Protein AF-A0A935MLZ7-F1 (afdb_monomer)

Solvent-accessible surface area (backbone atoms only — not comparable to full-atom values): 4990 Å² total; per-residue (Å²): 134,86,84,61,63,69,62,50,53,51,53,55,60,68,68,45,94,57,95,72,92,83,84,72,65,52,74,47,80,45,80,47,57,69,80,56,77,84,71,87,68,96,60,55,88,82,76,51,84,86,74,83,73,60,88,56,89,63,64,51,77,45,77,49,72,44,34,90,89,78,110

Radius of gyration: 23.55 Å; Cα contacts (8 Å, |Δi|>4): 51; chains: 1; bounding box: 43×26×62 Å

Mean predicted aligned error: 10.0 Å

Secondary structure (DSSP, 8-state):
----HHHHHHHHHHT-SS-------EEEEEEEE----PPPPSSPTTTSPP--------EEEEEEEE-TTT-

Sequence (71 aa):
MEKKLPERLTEEVAAFAVSRPLRLMFQGEARFGRISDVRHCWDKKPHRPMVRAMLTQQYTYAYGAVSPLDG

pLDDT: mean 83.28, std 9.37, range [56.19, 94.25]

Foldseek 3Di:
DDDCVVVVVVVVCVPDPDHDDDFDKDKDKDKDDDPLDDDDDPDDPPPGDDDDRDPDPDIDIDMDIDGPVPD

Structure (mmCIF, N/CA/C/O backbone):
data_AF-A0A935MLZ7-F1
#
_entry.id   AF-A0A935MLZ7-F1
#
loop_
_atom_site.group_PDB
_atom_site.id
_atom_site.type_symbol
_atom_site.label_atom_id
_atom_site.label_alt_id
_atom_site.label_comp_id
_atom_site.label_asym_id
_atom_site.label_entity_id
_atom_site.label_seq_id
_atom_site.pdbx_PDB_ins_code
_atom_site.Cartn_x
_atom_site.Cartn_y
_atom_site.Cartn_z
_atom_site.occupancy
_atom_site.B_iso_or_equiv
_atom_site.auth_seq_id
_atom_site.auth_comp_id
_atom_site.auth_asym_id
_atom_site.auth_atom_id
_atom_site.pdbx_PDB_model_num
ATOM 1 N N . MET A 1 1 ? -1.225 18.365 -9.598 1.00 56.19 1 MET A N 1
ATOM 2 C CA . MET A 1 1 ? -0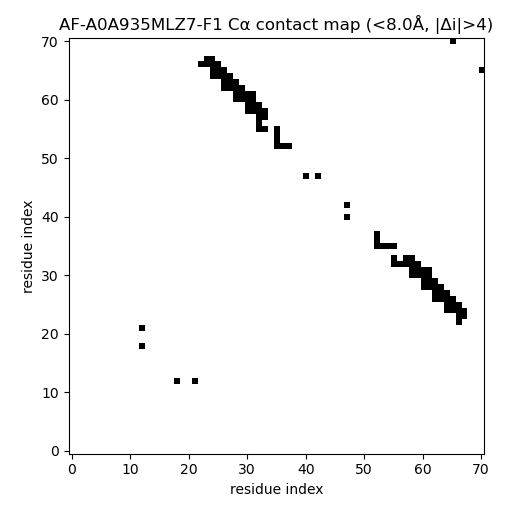.334 17.193 -9.470 1.00 56.19 1 MET A CA 1
ATOM 3 C C . MET A 1 1 ? -0.058 16.690 -10.875 1.00 56.19 1 MET A C 1
ATOM 5 O O . MET A 1 1 ? -0.979 16.194 -11.511 1.00 56.19 1 MET A O 1
ATOM 9 N N . GLU A 1 2 ? 1.141 16.923 -11.406 1.00 75.19 2 GLU A N 1
ATOM 10 C CA . GLU A 1 2 ? 1.504 16.454 -12.751 1.00 75.19 2 GLU A CA 1
ATOM 11 C C . GLU A 1 2 ? 1.665 14.931 -12.773 1.00 75.19 2 GLU A C 1
ATOM 13 O O . GLU A 1 2 ? 2.218 14.335 -11.846 1.00 75.19 2 GLU A O 1
ATOM 18 N N . LYS A 1 3 ? 1.157 14.290 -13.829 1.00 79.06 3 LYS A N 1
ATOM 19 C CA . LYS A 1 3 ? 1.220 12.836 -14.009 1.00 79.06 3 LYS A CA 1
ATOM 20 C C . LYS A 1 3 ? 2.531 12.465 -14.713 1.00 79.06 3 LYS A C 1
ATOM 22 O O . LYS A 1 3 ? 2.594 12.517 -15.931 1.00 79.06 3 LYS A O 1
ATOM 27 N N . LYS A 1 4 ? 3.543 12.042 -13.949 1.00 90.00 4 LYS A N 1
ATOM 28 C CA . LYS A 1 4 ? 4.895 11.695 -14.452 1.00 90.00 4 LYS A CA 1
ATOM 29 C C . LYS A 1 4 ? 5.063 10.254 -14.952 1.00 90.00 4 LYS A C 1
ATOM 31 O O . LYS A 1 4 ? 6.122 9.875 -15.435 1.00 90.00 4 LYS A O 1
ATOM 36 N N . LEU A 1 5 ? 4.038 9.416 -14.798 1.00 89.19 5 LEU A N 1
ATOM 37 C CA . LEU A 1 5 ? 4.117 7.992 -15.138 1.00 89.19 5 LEU A CA 1
ATOM 38 C C . LEU A 1 5 ? 4.462 7.722 -16.621 1.00 89.19 5 LEU A C 1
ATOM 40 O O . LEU A 1 5 ? 5.312 6.868 -16.857 1.00 89.19 5 LEU A O 1
ATOM 44 N N . PRO A 1 6 ? 3.876 8.419 -17.616 1.00 90.12 6 PRO A N 1
ATOM 45 C CA . PRO A 1 6 ? 4.160 8.135 -19.027 1.00 90.12 6 PRO A CA 1
ATOM 46 C C . PRO A 1 6 ? 5.624 8.389 -19.412 1.00 90.12 6 PRO A C 1
ATOM 48 O O . PRO A 1 6 ? 6.226 7.600 -20.139 1.00 90.12 6 PRO A O 1
ATOM 51 N N . GLU A 1 7 ? 6.208 9.464 -18.879 1.00 92.94 7 GLU A N 1
ATOM 52 C CA . GLU A 1 7 ? 7.609 9.837 -19.103 1.00 92.94 7 GLU A CA 1
ATOM 53 C C . GLU A 1 7 ? 8.539 8.750 -18.556 1.00 92.94 7 GLU A C 1
ATOM 55 O O . GLU A 1 7 ? 9.386 8.229 -19.277 1.00 92.94 7 GLU A O 1
ATOM 60 N N . ARG A 1 8 ? 8.284 8.302 -17.320 1.00 91.69 8 ARG A N 1
ATOM 61 C CA . ARG A 1 8 ? 9.050 7.229 -16.673 1.00 91.69 8 ARG A CA 1
ATOM 62 C C . ARG A 1 8 ? 8.981 5.902 -17.419 1.00 91.69 8 ARG A C 1
ATOM 64 O O . ARG A 1 8 ? 9.995 5.237 -17.571 1.00 91.69 8 ARG A O 1
ATOM 71 N N . LEU A 1 9 ? 7.802 5.511 -17.905 1.00 91.75 9 LEU A N 1
ATOM 72 C CA . LEU A 1 9 ? 7.663 4.274 -18.683 1.00 91.75 9 LEU A CA 1
ATOM 73 C C . LEU A 1 9 ? 8.487 4.327 -19.975 1.00 91.75 9 LEU A C 1
ATOM 75 O O . LEU A 1 9 ? 9.063 3.320 -20.375 1.00 91.75 9 LEU A O 1
ATOM 79 N N . THR A 1 10 ? 8.566 5.501 -20.603 1.00 91.94 10 THR A N 1
ATOM 80 C CA . THR A 1 10 ? 9.354 5.700 -21.825 1.00 91.94 10 THR A CA 1
ATOM 81 C C . THR A 1 10 ? 10.855 5.591 -21.544 1.00 91.94 10 THR A C 1
ATOM 83 O O . THR A 1 10 ? 11.560 4.918 -22.294 1.00 91.94 10 THR A O 1
ATOM 86 N N . GLU A 1 11 ? 11.332 6.182 -20.441 1.00 93.06 11 GLU A N 1
ATOM 87 C CA . GLU A 1 11 ? 12.722 6.051 -19.973 1.00 93.06 11 GLU A CA 1
ATOM 88 C C . GLU A 1 11 ? 13.099 4.581 -19.720 1.00 93.06 11 GLU A C 1
ATOM 90 O O . GLU A 1 11 ? 14.119 4.106 -20.219 1.00 93.06 11 GLU A O 1
ATOM 95 N N . GLU A 1 12 ? 12.254 3.839 -18.998 1.00 91.50 12 GLU A N 1
ATOM 96 C CA . GLU A 1 12 ? 12.513 2.437 -18.640 1.00 91.50 12 GLU A CA 1
ATOM 97 C C . GLU A 1 12 ? 12.539 1.511 -19.862 1.00 91.50 12 GLU A C 1
ATOM 99 O O . GLU A 1 12 ? 13.410 0.650 -19.978 1.00 91.50 12 GLU A O 1
ATOM 104 N N . VAL A 1 13 ? 11.622 1.705 -20.818 1.00 92.75 13 VAL A N 1
ATOM 105 C CA . VAL A 1 13 ? 11.621 0.927 -22.067 1.00 92.75 13 VAL A CA 1
ATOM 106 C C . VAL A 1 13 ? 12.875 1.218 -22.893 1.00 92.75 13 VAL A C 1
ATOM 108 O O . VAL A 1 13 ? 13.455 0.291 -23.457 1.00 92.75 13 VAL A O 1
ATOM 111 N N . ALA A 1 14 ? 13.328 2.475 -22.942 1.00 92.19 14 ALA A N 1
ATOM 112 C CA . ALA A 1 14 ? 14.551 2.856 -23.649 1.00 92.19 14 ALA A CA 1
ATOM 113 C C . ALA A 1 14 ? 15.825 2.300 -22.985 1.00 92.19 14 ALA A C 1
ATOM 115 O O . ALA A 1 14 ? 16.810 2.038 -23.673 1.00 92.19 14 ALA A O 1
ATOM 116 N N . ALA A 1 15 ? 15.806 2.078 -21.666 1.00 92.81 15 ALA A N 1
ATOM 117 C CA . ALA A 1 15 ? 16.917 1.482 -20.924 1.00 92.81 15 ALA A CA 1
ATOM 118 C C . ALA A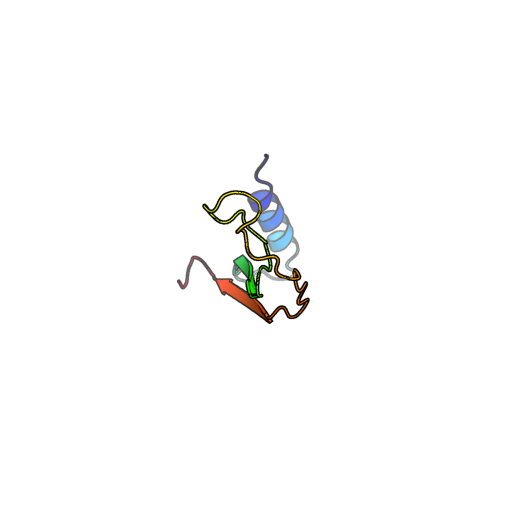 1 15 ? 17.089 -0.028 -21.184 1.00 92.81 15 ALA A C 1
ATOM 120 O O . ALA A 1 15 ? 18.104 -0.623 -20.805 1.00 92.81 15 ALA A O 1
ATOM 121 N N . PHE A 1 16 ? 16.122 -0.686 -21.828 1.00 92.81 16 PHE A N 1
ATOM 122 C CA . PHE A 1 16 ? 16.240 -2.102 -22.142 1.00 92.81 16 PHE A CA 1
ATOM 123 C C . PHE A 1 16 ? 17.292 -2.343 -23.229 1.00 92.81 16 PHE A C 1
ATOM 125 O O . PHE A 1 16 ? 17.115 -1.973 -24.382 1.00 92.81 16 PHE A O 1
ATOM 132 N N . ALA A 1 17 ? 18.349 -3.085 -22.881 1.00 92.25 17 ALA A N 1
ATOM 133 C CA . ALA A 1 17 ? 19.388 -3.499 -23.834 1.00 92.25 17 ALA A CA 1
ATOM 134 C C . ALA A 1 17 ? 18.847 -4.281 -25.052 1.00 92.25 17 ALA A C 1
ATOM 136 O O . ALA A 1 17 ? 19.469 -4.295 -26.110 1.00 92.25 17 ALA A O 1
ATOM 137 N N . VAL A 1 18 ? 17.696 -4.943 -24.898 1.00 94.25 18 VAL A N 1
ATOM 138 C CA . VAL A 1 18 ? 16.978 -5.665 -25.954 1.00 94.25 18 VAL A CA 1
ATOM 139 C C . VAL A 1 18 ? 15.490 -5.377 -25.804 1.00 94.25 18 VAL A C 1
ATOM 141 O O . VAL A 1 18 ? 14.966 -5.404 -24.684 1.00 94.25 18 VAL A O 1
ATOM 144 N N . SER A 1 19 ? 14.815 -5.148 -26.933 1.00 92.06 19 SER A N 1
ATOM 145 C CA . SER A 1 19 ? 13.364 -4.962 -26.975 1.00 92.06 19 SER A CA 1
ATOM 146 C C . SER A 1 19 ? 12.643 -6.163 -26.362 1.00 92.06 19 SER A C 1
ATOM 148 O O . SER A 1 19 ? 12.881 -7.311 -26.73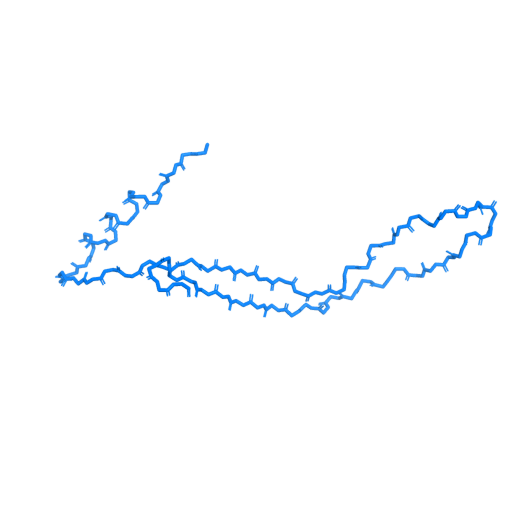9 1.00 92.06 19 SER A O 1
ATOM 150 N N . ARG A 1 20 ? 11.772 -5.892 -25.389 1.00 91.38 20 ARG A N 1
ATOM 151 C CA . ARG A 1 20 ? 10.996 -6.895 -24.657 1.00 91.38 20 ARG A CA 1
ATOM 152 C C . ARG A 1 20 ? 9.678 -6.282 -24.172 1.00 91.38 20 ARG A C 1
ATOM 154 O O . ARG A 1 20 ? 9.631 -5.071 -23.947 1.00 91.38 20 ARG A O 1
ATOM 161 N N . PRO A 1 21 ? 8.619 -7.084 -23.982 1.00 88.00 21 PRO A N 1
ATOM 162 C CA . PRO A 1 21 ? 7.360 -6.579 -23.452 1.00 88.00 21 PRO A CA 1
ATOM 163 C C . PRO A 1 21 ? 7.527 -6.074 -22.011 1.00 88.00 21 PRO A C 1
ATOM 165 O O . PRO A 1 21 ? 8.140 -6.739 -21.175 1.00 88.00 21 PRO A O 1
ATOM 168 N N . LEU A 1 22 ? 6.948 -4.906 -21.721 1.00 88.50 22 LEU A N 1
ATOM 169 C CA . LEU A 1 22 ? 6.844 -4.351 -20.372 1.00 88.50 22 LEU A CA 1
ATOM 170 C C . LEU A 1 22 ? 5.471 -4.692 -19.785 1.00 88.50 22 LEU A C 1
ATOM 172 O O . LEU A 1 22 ? 4.442 -4.396 -20.392 1.00 88.50 22 LEU A O 1
ATOM 176 N N . ARG A 1 23 ? 5.449 -5.264 -18.577 1.00 89.06 23 ARG A N 1
ATOM 177 C CA . ARG A 1 23 ? 4.216 -5.473 -17.810 1.00 89.06 23 ARG A CA 1
ATOM 178 C C . ARG A 1 23 ? 4.164 -4.498 -16.640 1.00 89.06 23 ARG A C 1
ATOM 180 O O . ARG A 1 23 ? 4.983 -4.569 -15.731 1.00 89.06 23 ARG A O 1
ATOM 187 N N . LEU A 1 24 ? 3.180 -3.602 -16.674 1.00 90.38 24 LEU A N 1
ATOM 188 C CA . LEU A 1 24 ? 2.906 -2.666 -15.588 1.00 90.38 24 LEU A CA 1
ATOM 189 C C . LEU A 1 24 ? 1.985 -3.324 -14.554 1.00 90.38 24 LEU A C 1
ATOM 191 O O . LEU A 1 24 ? 0.926 -3.858 -14.903 1.00 90.38 24 LEU A O 1
ATOM 195 N N . MET A 1 25 ? 2.391 -3.269 -13.287 1.00 92.31 25 M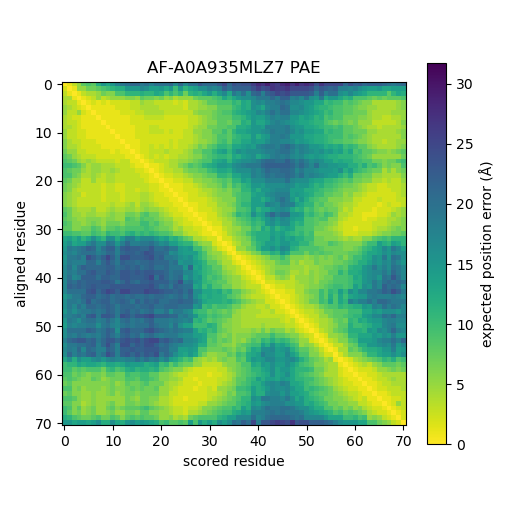ET A N 1
ATOM 196 C CA . MET A 1 25 ? 1.591 -3.711 -12.146 1.00 92.31 25 MET A CA 1
ATOM 197 C C . MET A 1 25 ? 1.526 -2.597 -11.105 1.00 92.31 25 MET A C 1
ATOM 199 O O . MET A 1 25 ? 2.504 -1.882 -10.888 1.00 92.31 25 MET A O 1
ATOM 203 N N . PHE A 1 26 ? 0.376 -2.462 -10.454 1.00 90.00 26 PHE A N 1
ATOM 204 C CA . PHE A 1 26 ? 0.174 -1.524 -9.358 1.00 90.00 26 PHE A CA 1
ATOM 205 C C . PHE A 1 26 ? 0.133 -2.298 -8.055 1.00 90.00 26 PHE A C 1
ATOM 207 O O . PHE A 1 26 ? -0.713 -3.175 -7.891 1.00 90.00 26 PHE A O 1
ATOM 214 N N . GLN A 1 27 ? 1.043 -1.973 -7.143 1.00 92.88 27 GLN A N 1
ATOM 215 C CA . GLN A 1 27 ? 1.079 -2.568 -5.817 1.00 92.88 27 GLN A CA 1
ATOM 216 C C . GLN A 1 27 ? 0.313 -1.694 -4.822 1.00 92.88 27 GLN A C 1
ATOM 218 O O . GLN A 1 27 ? 0.543 -0.489 -4.734 1.00 92.88 27 GLN A O 1
ATOM 223 N N . GLY A 1 28 ? -0.579 -2.320 -4.063 1.00 92.44 28 GLY A N 1
ATOM 224 C CA . GLY A 1 28 ? -1.240 -1.739 -2.904 1.00 92.44 28 GLY A CA 1
ATOM 225 C C . GLY A 1 28 ? -0.776 -2.418 -1.621 1.00 92.44 28 GLY A C 1
ATOM 226 O O . GLY A 1 28 ? -0.598 -3.637 -1.579 1.00 92.44 28 GLY A O 1
ATOM 227 N N . GLU A 1 29 ? -0.603 -1.624 -0.570 1.00 92.56 29 GLU A N 1
ATOM 228 C CA . GLU A 1 29 ? -0.419 -2.104 0.797 1.00 92.56 29 GLU A CA 1
ATOM 229 C C . GLU A 1 29 ? -1.720 -1.892 1.573 1.00 92.56 29 GLU A C 1
ATOM 231 O O . GLU A 1 29 ? -2.254 -0.783 1.627 1.00 92.56 29 GLU A O 1
ATOM 236 N N . ALA A 1 30 ? -2.220 -2.956 2.192 1.00 87.12 30 ALA A N 1
ATOM 237 C CA . ALA A 1 30 ? -3.326 -2.896 3.129 1.00 87.12 30 ALA A CA 1
ATOM 238 C C . ALA A 1 30 ? -2.820 -3.234 4.533 1.00 87.12 30 ALA A C 1
ATOM 240 O O . ALA A 1 30 ? -2.254 -4.302 4.774 1.00 87.12 30 ALA A O 1
ATOM 241 N N . ARG A 1 31 ? -3.048 -2.313 5.471 1.00 83.81 31 ARG A N 1
ATOM 242 C CA . ARG A 1 31 ? -2.697 -2.483 6.879 1.00 83.81 31 ARG A CA 1
ATOM 243 C C . ARG A 1 31 ? -3.940 -2.846 7.676 1.00 83.81 31 ARG A C 1
ATOM 245 O O . ARG A 1 31 ? -4.854 -2.037 7.817 1.00 83.81 31 ARG A O 1
ATOM 252 N N . PHE A 1 32 ? -3.940 -4.041 8.247 1.00 77.81 32 PHE A N 1
ATOM 253 C CA . PHE A 1 32 ? -4.997 -4.532 9.119 1.00 77.81 32 PHE A CA 1
ATOM 254 C C . PHE A 1 32 ? -4.513 -4.502 10.561 1.00 77.81 32 PHE A C 1
ATOM 256 O O . PHE A 1 32 ? -3.500 -5.096 10.911 1.00 77.81 32 PHE A O 1
ATOM 263 N N . GLY A 1 33 ? -5.235 -3.795 11.415 1.00 75.75 33 GLY A N 1
ATOM 264 C CA . GLY A 1 33 ? -4.948 -3.724 12.840 1.00 75.75 33 GLY A CA 1
ATOM 265 C C . GLY A 1 33 ? -6.154 -3.173 13.581 1.00 75.75 33 GLY A C 1
ATOM 266 O O . GLY A 1 33 ? -7.041 -2.559 12.985 1.00 75.75 33 GLY A O 1
ATOM 267 N N . ARG A 1 34 ? -6.207 -3.396 14.893 1.00 69.81 34 ARG A N 1
ATOM 268 C CA . ARG A 1 34 ? -7.243 -2.788 15.731 1.00 69.81 34 ARG A CA 1
ATOM 269 C C . ARG A 1 34 ? -6.937 -1.303 15.900 1.00 69.81 34 ARG A C 1
ATOM 271 O O . ARG A 1 34 ? -6.012 -0.941 16.620 1.00 69.81 34 ARG A O 1
ATOM 278 N N . ILE A 1 35 ? -7.742 -0.449 15.274 1.00 65.81 35 ILE A N 1
ATOM 279 C CA . ILE A 1 35 ? -7.750 0.980 15.587 1.00 65.81 35 ILE A CA 1
ATOM 280 C C . ILE A 1 35 ? -8.408 1.131 16.963 1.00 65.81 35 ILE A C 1
ATOM 282 O O . ILE A 1 35 ? -9.611 0.928 17.113 1.00 65.81 35 ILE A O 1
ATOM 286 N N . SER A 1 36 ? -7.616 1.455 17.982 1.00 67.12 36 SER A N 1
ATOM 287 C CA . SER A 1 36 ? -8.081 1.664 19.358 1.00 67.12 36 SER A CA 1
ATOM 288 C C . SER A 1 36 ? -8.549 3.104 19.599 1.00 67.12 36 SER A C 1
ATOM 290 O O . SER A 1 36 ? -8.246 3.686 20.643 1.00 67.12 36 SER A O 1
ATOM 292 N N . ASP A 1 37 ? -9.232 3.706 18.624 1.00 72.69 37 ASP A N 1
ATOM 293 C CA . ASP A 1 37 ? -9.746 5.069 18.755 1.00 72.69 37 ASP A CA 1
ATOM 294 C C . ASP A 1 37 ? -10.878 5.074 19.779 1.00 72.69 37 ASP A C 1
ATOM 296 O O . ASP A 1 37 ? -11.968 4.546 19.542 1.00 72.69 37 ASP A O 1
ATOM 300 N N . VAL A 1 38 ? -10.633 5.687 20.933 1.00 73.12 38 VAL A N 1
ATOM 301 C CA . VAL A 1 38 ? -11.682 5.896 21.927 1.00 73.12 38 VAL A CA 1
ATOM 302 C C . VAL A 1 38 ? -12.613 6.988 21.412 1.00 73.12 38 VAL A C 1
ATOM 304 O O . VAL A 1 38 ? -12.198 8.122 21.179 1.00 73.12 38 VAL A O 1
ATOM 307 N N . ARG A 1 39 ? -13.891 6.651 21.240 1.00 74.62 39 ARG A N 1
ATOM 308 C CA . ARG A 1 39 ? -14.946 7.596 20.851 1.00 74.62 39 ARG A CA 1
ATOM 309 C C . ARG A 1 39 ? -15.786 7.972 22.068 1.00 74.62 39 ARG A C 1
ATOM 311 O O . ARG A 1 39 ? -15.902 7.204 23.022 1.00 74.62 39 ARG A O 1
ATOM 318 N N . HIS A 1 40 ? -16.375 9.165 22.043 1.00 78.19 40 HIS A N 1
ATOM 319 C CA . HIS A 1 40 ? -17.294 9.582 23.098 1.00 78.19 40 HIS A CA 1
ATOM 320 C C . HIS A 1 40 ? -18.556 8.717 23.074 1.00 78.19 40 HIS A C 1
ATOM 322 O O . HIS A 1 40 ? -19.248 8.652 22.060 1.00 78.19 40 HIS A O 1
ATOM 328 N N . CYS A 1 41 ? -18.867 8.078 24.202 1.00 78.12 41 CYS A N 1
ATOM 329 C CA . CYS A 1 41 ? -20.170 7.460 24.402 1.00 78.12 41 CYS A CA 1
ATOM 330 C C . CYS A 1 41 ? -21.257 8.542 24.514 1.00 78.12 41 CYS A C 1
ATOM 332 O O . CYS A 1 41 ? -20.994 9.664 24.959 1.00 78.12 41 CYS A O 1
ATOM 334 N N . TRP A 1 42 ? -22.487 8.197 24.127 1.00 87.75 42 TRP A N 1
ATOM 335 C CA . TRP A 1 42 ? -23.647 9.098 24.189 1.00 87.75 42 TRP A CA 1
ATOM 336 C C . TRP A 1 42 ? -24.166 9.385 25.602 1.00 87.75 42 TRP A C 1
ATOM 338 O O . TRP A 1 42 ? -25.127 10.133 25.767 1.00 87.75 42 TRP A O 1
ATOM 348 N N . ASP A 1 43 ? -23.519 8.846 26.629 1.00 86.81 43 ASP A N 1
ATOM 349 C CA . ASP A 1 43 ? -23.932 9.051 28.009 1.00 86.81 43 ASP A CA 1
ATOM 350 C C . ASP A 1 43 ? -23.420 10.391 28.577 1.00 86.81 43 ASP A C 1
ATOM 352 O O . ASP A 1 43 ? -22.510 11.023 28.031 1.00 86.81 43 ASP A O 1
ATOM 356 N N . LYS A 1 44 ? -23.995 10.875 29.678 1.00 84.19 44 LYS A N 1
ATOM 357 C CA . LYS A 1 44 ? -23.608 12.126 30.354 1.00 84.19 44 LYS A CA 1
ATOM 358 C C . LYS A 1 44 ? -22.627 11.835 31.499 1.00 84.19 44 LYS A C 1
ATOM 360 O O . LYS A 1 44 ? -22.622 10.753 32.076 1.00 84.19 44 LYS A O 1
ATOM 365 N N . LYS A 1 45 ? -21.748 12.789 31.840 1.00 76.56 45 LYS A N 1
ATOM 366 C CA . LYS A 1 45 ? -20.920 12.665 33.059 1.00 76.56 45 LYS A CA 1
ATOM 367 C C . LYS A 1 45 ? -21.845 12.664 34.295 1.00 76.56 45 LYS A C 1
ATOM 369 O O . LYS A 1 45 ? -22.781 13.461 34.294 1.00 76.56 45 LYS A O 1
ATOM 374 N N . PRO A 1 46 ? -21.590 11.839 35.332 1.00 84.50 46 PRO A N 1
ATOM 375 C CA . PRO A 1 46 ? -20.429 10.958 35.524 1.00 84.50 46 PRO A CA 1
ATOM 376 C C . PRO A 1 46 ? -20.621 9.507 35.039 1.00 84.50 46 PRO A C 1
ATOM 378 O O . PRO A 1 46 ? -19.695 8.719 35.166 1.00 84.50 46 PRO A O 1
ATOM 381 N N . 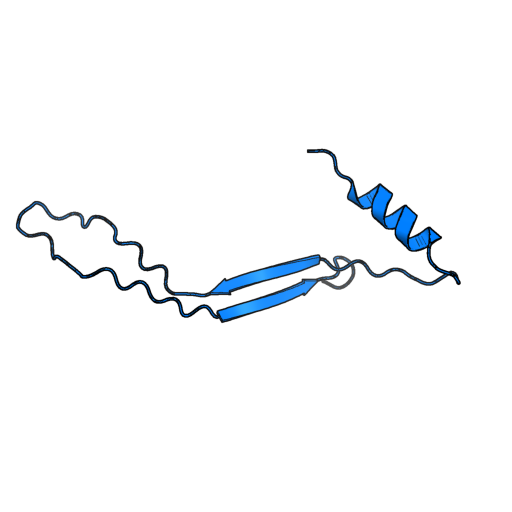HIS A 1 47 ? -21.779 9.149 34.476 1.00 86.44 47 HIS A N 1
ATOM 382 C CA . HIS A 1 47 ? -22.141 7.761 34.137 1.00 86.44 47 HIS A CA 1
ATOM 383 C C . HIS A 1 47 ? -21.312 7.139 33.003 1.00 86.44 47 HIS A C 1
ATOM 385 O O . HIS A 1 47 ? -21.284 5.920 32.844 1.00 86.44 47 HIS A O 1
ATOM 391 N N . ARG A 1 48 ? -20.577 7.966 32.249 1.00 86.94 48 ARG A N 1
ATOM 392 C CA . ARG A 1 48 ? -19.699 7.513 31.165 1.00 86.94 48 ARG A CA 1
ATOM 393 C C . ARG A 1 48 ? -18.687 6.468 31.658 1.00 86.94 48 ARG A C 1
ATOM 395 O O . ARG A 1 48 ? -17.841 6.807 32.489 1.00 86.94 48 ARG A O 1
ATOM 402 N N . PRO A 1 49 ? -18.671 5.252 31.088 1.00 80.62 49 PRO A N 1
ATOM 403 C CA . PRO A 1 49 ? -17.643 4.276 31.406 1.00 80.62 49 PRO A CA 1
ATOM 404 C C . PRO A 1 49 ? -16.272 4.783 30.951 1.00 80.62 49 PRO A C 1
ATOM 406 O O . PRO A 1 49 ? -16.082 5.192 29.803 1.00 80.62 49 PRO A O 1
ATOM 409 N N . MET A 1 50 ? -15.305 4.751 31.8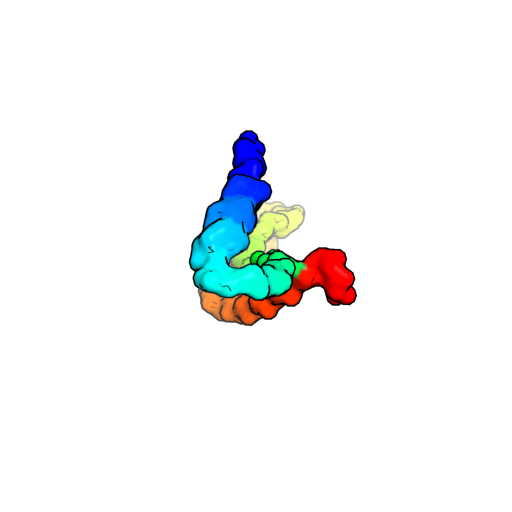66 1.00 82.06 50 MET A N 1
ATOM 410 C CA . MET A 1 50 ? -13.905 5.019 31.558 1.00 82.06 50 MET A CA 1
ATOM 411 C C . MET A 1 50 ? -13.225 3.711 31.169 1.00 82.06 50 MET A C 1
ATOM 413 O O . MET A 1 50 ? -13.125 2.792 31.978 1.00 82.06 50 MET A O 1
ATOM 417 N N . VAL A 1 51 ? -12.730 3.639 29.936 1.00 75.00 51 VAL A N 1
ATOM 418 C CA . VAL A 1 51 ? -11.939 2.505 29.451 1.00 75.00 51 VAL A CA 1
ATOM 419 C C . VAL A 1 51 ? -10.519 2.962 29.155 1.00 75.00 51 VAL A C 1
ATOM 421 O O 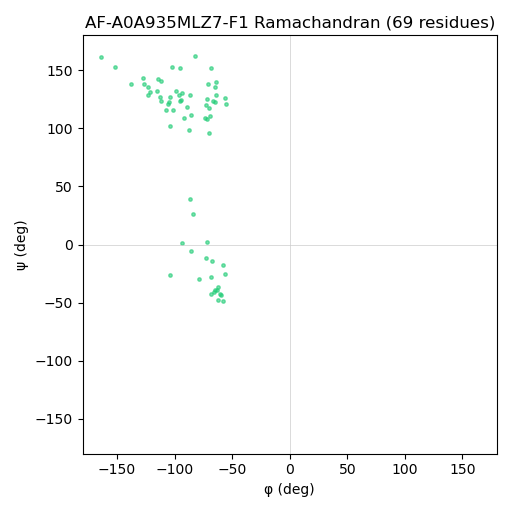. VAL A 1 51 ? -10.297 4.074 28.674 1.00 75.00 51 VAL A O 1
ATOM 424 N N . ARG A 1 52 ? -9.537 2.108 29.450 1.00 73.31 52 ARG A N 1
ATOM 425 C CA . ARG A 1 52 ? -8.153 2.362 29.046 1.00 73.31 52 ARG A CA 1
ATOM 426 C C . ARG A 1 52 ? -8.059 2.164 27.534 1.00 73.31 52 ARG A C 1
ATOM 428 O O . ARG A 1 52 ? -8.422 1.102 27.035 1.00 73.31 52 ARG A O 1
ATOM 435 N N . ALA A 1 53 ? -7.569 3.171 26.813 1.00 72.25 53 ALA A N 1
ATOM 436 C CA . ALA A 1 53 ? -7.170 2.984 25.425 1.00 72.25 53 ALA A CA 1
ATOM 437 C C . ALA A 1 53 ? -5.976 2.022 25.404 1.00 72.25 53 ALA A C 1
ATOM 439 O O . ALA A 1 53 ? -4.967 2.276 26.061 1.00 72.25 53 ALA A O 1
ATOM 440 N N . MET A 1 54 ? -6.091 0.912 24.680 1.00 69.06 54 MET A N 1
ATOM 441 C CA . MET A 1 54 ? -4.977 -0.009 24.483 1.00 69.06 54 MET A CA 1
ATOM 442 C C . MET A 1 54 ? -4.432 0.177 23.073 1.00 69.06 54 MET A C 1
ATOM 444 O O . MET A 1 54 ? -5.012 -0.330 22.114 1.00 69.06 54 MET A O 1
ATOM 448 N N . LEU A 1 55 ? -3.305 0.882 22.956 1.00 64.75 55 LEU A N 1
ATOM 449 C CA . LEU A 1 55 ? -2.573 0.977 21.698 1.00 64.75 55 LEU A CA 1
ATOM 450 C C . LEU A 1 55 ? -1.945 -0.388 21.398 1.00 64.75 55 LEU A C 1
ATOM 452 O O . LEU A 1 55 ? -0.880 -0.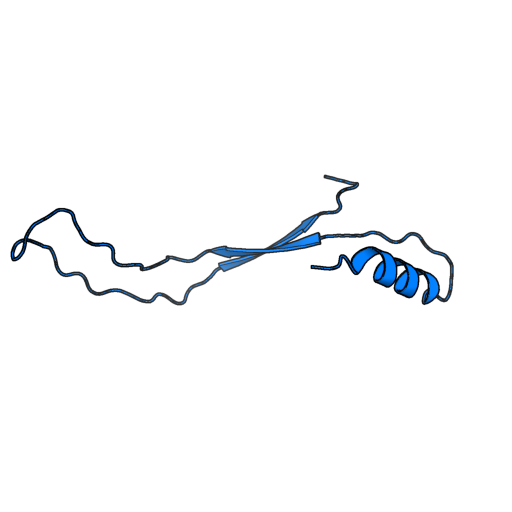724 21.910 1.00 64.75 55 LEU A O 1
ATOM 456 N N . THR A 1 56 ? -2.621 -1.192 20.585 1.00 67.12 56 THR A N 1
ATOM 457 C CA . THR A 1 56 ? -2.085 -2.481 20.141 1.00 67.12 56 THR A CA 1
ATOM 458 C C . THR A 1 56 ? -1.353 -2.254 18.825 1.00 67.12 56 THR A C 1
ATOM 460 O O . THR A 1 56 ? -1.989 -2.007 17.807 1.00 67.12 56 THR A O 1
ATOM 463 N N . GLN A 1 57 ? -0.019 -2.323 18.823 1.00 66.88 57 GLN A N 1
ATOM 464 C CA . GLN A 1 57 ? 0.782 -2.147 17.601 1.00 66.88 57 GLN A CA 1
ATOM 465 C C . GLN A 1 57 ? 0.918 -3.429 16.761 1.00 66.88 57 GLN A C 1
ATOM 467 O O . GLN A 1 57 ? 1.889 -3.605 16.029 1.00 66.88 57 GLN A O 1
ATOM 472 N N . GLN A 1 58 ? -0.044 -4.344 16.862 1.00 72.25 58 GLN A N 1
ATOM 473 C CA . GLN A 1 58 ? -0.072 -5.529 16.014 1.00 72.25 58 GLN A CA 1
ATOM 474 C C . GLN A 1 58 ? -0.777 -5.173 14.714 1.00 72.25 58 GLN A C 1
ATOM 476 O O . GLN A 1 58 ? -1.978 -4.892 14.698 1.00 72.25 58 GLN A O 1
ATOM 481 N N . TYR A 1 59 ? 0.001 -5.160 13.640 1.00 78.06 59 TYR A N 1
ATOM 482 C CA . TYR A 1 59 ? -0.487 -4.890 12.302 1.00 78.06 59 TYR A CA 1
ATOM 483 C C . TYR A 1 59 ? -0.123 -6.054 11.399 1.00 78.06 59 TYR A C 1
ATOM 485 O O . TYR A 1 59 ? 1.034 -6.468 11.338 1.00 78.06 59 TYR A O 1
ATOM 493 N N . THR A 1 60 ? -1.120 -6.562 10.693 1.00 84.75 60 THR A N 1
ATOM 494 C CA . THR A 1 60 ? -0.936 -7.490 9.589 1.00 84.75 60 THR A CA 1
ATOM 495 C C . THR A 1 60 ? -0.921 -6.675 8.310 1.00 84.75 60 THR A C 1
ATOM 497 O O . THR A 1 60 ? -1.859 -5.929 8.029 1.00 84.75 60 THR A O 1
ATOM 500 N N . TYR A 1 61 ? 0.154 -6.808 7.546 1.00 87.06 61 TYR A N 1
ATOM 501 C CA . TYR A 1 61 ? 0.285 -6.168 6.248 1.00 87.06 61 TYR A CA 1
ATOM 502 C C . TYR A 1 61 ? -0.062 -7.181 5.165 1.00 87.06 61 TYR A C 1
ATOM 504 O O . TYR A 1 61 ? 0.428 -8.309 5.188 1.00 87.06 61 TYR A O 1
ATOM 512 N N . ALA A 1 62 ? -0.910 -6.775 4.229 1.00 89.38 62 ALA A N 1
ATOM 513 C CA . ALA A 1 62 ? -1.151 -7.505 2.999 1.00 89.38 62 ALA A CA 1
ATOM 514 C C . ALA A 1 62 ? -0.668 -6.656 1.826 1.00 89.38 62 ALA A C 1
ATOM 516 O O . ALA A 1 62 ? -0.989 -5.471 1.731 1.00 89.38 62 ALA A O 1
ATOM 517 N N . TYR A 1 63 ? 0.088 -7.280 0.932 1.00 90.50 63 TYR A N 1
ATOM 518 C CA . TYR A 1 63 ? 0.560 -6.666 -0.300 1.00 90.50 63 TYR A CA 1
ATOM 519 C C . TYR A 1 63 ? -0.114 -7.367 -1.471 1.00 90.50 63 TYR A C 1
ATOM 521 O O . TYR A 1 63 ? -0.066 -8.592 -1.569 1.00 90.50 63 TYR A O 1
ATOM 529 N N . GLY A 1 64 ? -0.747 -6.593 -2.345 1.00 89.38 64 GLY A N 1
ATOM 530 C CA . GLY A 1 64 ? -1.348 -7.092 -3.578 1.00 89.38 64 GLY A CA 1
ATOM 531 C C . GLY A 1 64 ? -0.825 -6.292 -4.756 1.00 89.38 64 GLY A C 1
ATOM 532 O O . GLY A 1 64 ? -0.701 -5.074 -4.652 1.00 89.38 64 GLY A O 1
ATOM 533 N N . ALA A 1 65 ? -0.512 -6.961 -5.861 1.00 91.44 65 ALA A N 1
ATOM 534 C CA . ALA A 1 65 ? -0.150 -6.309 -7.110 1.00 91.44 65 ALA A CA 1
ATOM 535 C C . ALA A 1 65 ? -1.114 -6.749 -8.209 1.00 91.44 65 ALA A C 1
ATOM 537 O O . ALA A 1 65 ? -1.351 -7.943 -8.375 1.00 91.44 65 ALA A O 1
ATOM 538 N N . VAL A 1 66 ? -1.656 -5.787 -8.952 1.00 88.56 66 VAL A N 1
ATOM 539 C CA . VAL A 1 66 ? -2.622 -6.043 -10.026 1.00 88.56 66 VAL A CA 1
ATOM 540 C C . VAL A 1 66 ? -2.097 -5.466 -11.330 1.00 88.56 66 VAL A C 1
ATOM 542 O O . VAL A 1 66 ? -1.604 -4.334 -11.365 1.00 88.56 66 VAL A O 1
ATOM 545 N N . SER A 1 67 ? -2.207 -6.238 -12.411 1.00 88.94 67 SER A N 1
ATOM 546 C CA . SER A 1 67 ? -2.060 -5.699 -13.759 1.00 88.94 67 SER A CA 1
ATOM 547 C C . SER A 1 67 ? -3.446 -5.344 -14.298 1.00 88.94 67 SER A C 1
ATOM 549 O O . SER A 1 67 ? -4.290 -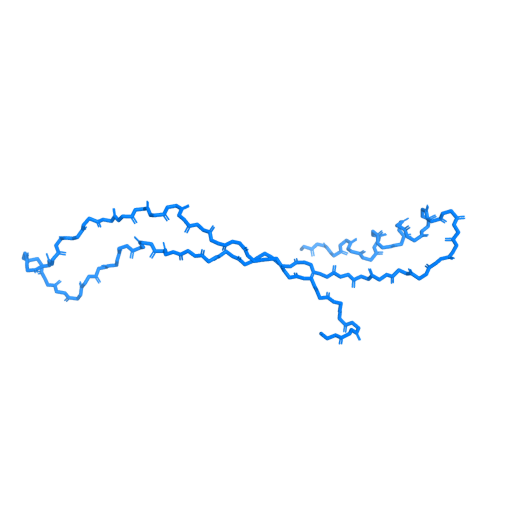6.234 -14.375 1.00 88.94 67 SER A O 1
ATOM 551 N N . PRO A 1 68 ? -3.694 -4.095 -14.737 1.00 83.88 68 PRO A N 1
ATOM 552 C CA . PRO A 1 68 ? -4.978 -3.717 -15.336 1.00 83.88 68 PRO A CA 1
ATOM 553 C C . PRO A 1 68 ? -5.357 -4.541 -16.573 1.00 83.88 68 PRO A C 1
ATOM 555 O O . PRO A 1 68 ? -6.506 -4.508 -16.996 1.00 83.88 68 PRO A O 1
ATOM 558 N N . LEU A 1 69 ? -4.382 -5.225 -17.178 1.00 86.31 69 LEU A N 1
ATOM 559 C CA . LEU A 1 69 ? -4.586 -6.080 -18.342 1.00 86.31 69 LEU A CA 1
ATOM 560 C C . LEU A 1 69 ? -5.179 -7.448 -17.984 1.00 86.31 69 LEU A C 1
ATOM 562 O O . LEU A 1 69 ? -5.872 -8.017 -18.820 1.00 86.31 69 LEU A O 1
ATOM 566 N N . ASP A 1 70 ? -4.903 -7.969 -16.785 1.00 83.81 70 ASP A N 1
ATOM 567 C CA . ASP A 1 70 ? -5.279 -9.338 -16.400 1.00 83.81 70 ASP A CA 1
ATOM 568 C C . ASP A 1 70 ? -6.496 -9.389 -15.459 1.00 83.81 70 ASP A C 1
ATOM 570 O O . ASP A 1 70 ? -7.222 -10.382 -15.481 1.00 83.81 70 ASP A O 1
ATOM 574 N N . GLY A 1 71 ? -6.750 -8.321 -14.688 1.00 61.03 71 GLY A N 1
ATOM 575 C CA . GLY A 1 71 ? -7.851 -8.248 -13.716 1.00 61.03 71 GLY A CA 1
ATOM 576 C C . GLY A 1 71 ? -7.431 -8.618 -12.303 1.00 61.03 71 GLY A C 1
ATOM 577 O O . GLY A 1 71 ? -7.226 -9.820 -12.034 1.00 61.03 71 GLY A O 1
#